Protein AF-A0A087ACR4-F1 (afdb_monomer)

Solvent-accessible surface area (backbone atoms only — not comparable to full-atom values): 6355 Å² total; per-residue (Å²): 134,54,75,67,58,56,53,49,54,71,74,46,72,79,72,61,60,91,88,66,78,97,49,78,72,55,60,53,67,77,42,43,76,62,55,54,49,47,52,48,51,53,60,52,71,47,82,83,50,71,69,55,28,50,53,44,20,45,50,55,44,67,74,68,52,58,91,89,51,71,55,64,83,57,39,59,75,76,50,81,55,59,63,42,41,52,49,24,47,54,51,52,50,49,51,30,54,56,73,64,60,78,94,121

Radius of gyration: 18.75 Å; Cα contacts (8 Å, |Δi|>4): 34; chains: 1; bounding box: 53×25×40 Å

Sequence (104 aa):
MSIVEQEAEKRYPDLVFPGYPRDQKHFQQVYTSDDLQEAYMQGADREPTDAEIEAAARALYEAWRPASYPKWDQYKRCSRVEDYLAAARVTLTAARNKATEETE

Organism: NCBI:txid1437609

Secondary structure (DSSP, 8-state):
--HHHHHHHHH-TT-S-TT----HHHHHHHS-HHHHHHHHHHHHHSPPPHHHHHHHHHHHHHHHS-TTSPPHHHHHHHS-THHHHHHHHHHHHHHHHHHHS---

Structure (mmCIF, N/CA/C/O backbone):
data_AF-A0A087ACR4-F1
#
_entry.id   AF-A0A087ACR4-F1
#
loop_
_atom_site.group_PDB
_atom_site.id
_atom_site.type_symbol
_atom_site.label_atom_id
_atom_site.label_alt_id
_atom_site.label_comp_id
_atom_site.label_asym_id
_atom_site.label_entity_id
_a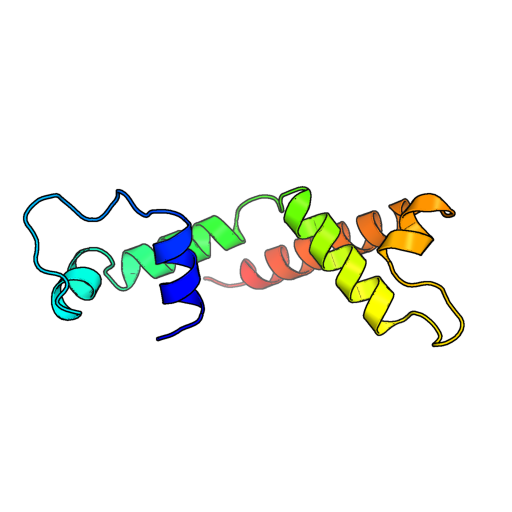tom_site.label_seq_id
_atom_site.pdbx_PDB_ins_code
_atom_site.Cartn_x
_atom_site.Cartn_y
_atom_site.Cartn_z
_atom_site.occupancy
_atom_site.B_iso_or_equiv
_atom_site.auth_seq_id
_atom_site.auth_comp_id
_atom_site.auth_asym_id
_atom_site.auth_atom_id
_atom_site.pdbx_PDB_model_num
ATOM 1 N N . MET A 1 1 ? -22.614 9.412 -9.587 1.00 46.88 1 MET A N 1
ATOM 2 C CA . MET A 1 1 ? -22.267 8.268 -8.733 1.00 46.88 1 MET A CA 1
ATOM 3 C C . MET A 1 1 ? -20.829 8.425 -8.288 1.00 46.88 1 MET A C 1
ATOM 5 O O . MET A 1 1 ? -19.973 8.651 -9.139 1.00 46.88 1 MET A O 1
ATOM 9 N N . SER A 1 2 ? -20.599 8.406 -6.981 1.00 43.88 2 SER A N 1
ATOM 10 C CA . SER A 1 2 ? -19.278 8.450 -6.349 1.00 43.88 2 SER A CA 1
ATOM 11 C C . SER A 1 2 ? -18.531 7.126 -6.559 1.00 43.88 2 SER A C 1
ATOM 13 O O . SER A 1 2 ? -19.154 6.081 -6.734 1.00 43.88 2 SER A O 1
ATOM 15 N N . ILE A 1 3 ? -17.195 7.154 -6.507 1.00 46.47 3 ILE A N 1
ATOM 16 C CA . ILE A 1 3 ? -16.337 5.953 -6.554 1.00 46.47 3 ILE A CA 1
ATOM 17 C C . ILE A 1 3 ? -16.723 4.966 -5.440 1.00 46.47 3 ILE A C 1
ATOM 19 O O . ILE A 1 3 ? -16.711 3.756 -5.646 1.00 46.47 3 ILE A O 1
ATOM 23 N N . VAL A 1 4 ? -17.133 5.494 -4.283 1.00 44.03 4 VAL A N 1
ATOM 24 C CA . VAL A 1 4 ? -17.563 4.704 -3.122 1.00 44.03 4 VAL A CA 1
ATOM 25 C C . VAL A 1 4 ? -18.851 3.931 -3.417 1.00 44.03 4 VAL A C 1
ATOM 27 O O . VAL A 1 4 ? -18.943 2.751 -3.093 1.00 44.03 4 VAL A O 1
ATOM 30 N N . GLU A 1 5 ? -19.816 4.563 -4.090 1.00 48.66 5 GLU A N 1
ATOM 31 C CA . GLU A 1 5 ? -21.081 3.921 -4.479 1.00 48.66 5 GLU A CA 1
ATOM 32 C C . GLU A 1 5 ? -20.835 2.785 -5.482 1.00 48.66 5 GLU A C 1
ATOM 34 O O . GLU A 1 5 ? -21.419 1.711 -5.362 1.00 48.66 5 GLU A O 1
ATOM 39 N N . GLN A 1 6 ? -19.915 2.991 -6.430 1.00 50.00 6 GLN A N 1
ATOM 40 C CA . GLN A 1 6 ? -19.578 1.988 -7.444 1.00 50.00 6 GLN A CA 1
ATOM 41 C C . GLN A 1 6 ? -18.856 0.768 -6.857 1.00 50.00 6 GLN A C 1
ATOM 43 O O . GLN A 1 6 ? -19.131 -0.360 -7.264 1.00 50.00 6 GLN A O 1
ATOM 48 N N . GLU A 1 7 ? -17.941 0.966 -5.906 1.00 51.06 7 GLU A N 1
ATOM 49 C CA . GLU A 1 7 ? -17.248 -0.150 -5.248 1.00 51.06 7 GLU A CA 1
ATOM 50 C C . GLU A 1 7 ? -18.158 -0.908 -4.271 1.00 51.06 7 GLU A C 1
ATOM 52 O O . GLU A 1 7 ? -18.079 -2.135 -4.195 1.00 51.06 7 GLU A O 1
ATOM 57 N N . ALA A 1 8 ? -19.081 -0.223 -3.586 1.00 52.78 8 ALA A N 1
ATOM 58 C CA . ALA A 1 8 ? -20.068 -0.872 -2.724 1.00 52.78 8 ALA A CA 1
ATOM 59 C C . ALA A 1 8 ? -21.046 -1.756 -3.523 1.00 52.78 8 ALA A C 1
ATOM 61 O O . ALA A 1 8 ? -21.239 -2.920 -3.164 1.00 52.78 8 ALA A O 1
A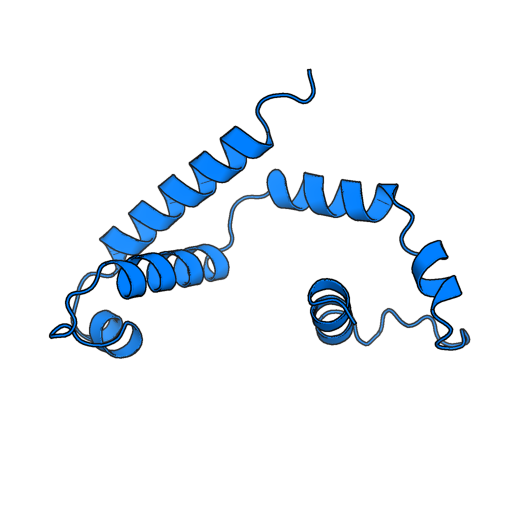TOM 62 N N . GLU A 1 9 ? -21.590 -1.257 -4.643 1.00 56.47 9 GLU A N 1
ATOM 63 C CA . GLU A 1 9 ? -22.462 -2.041 -5.539 1.00 56.47 9 GLU A CA 1
ATOM 64 C C . GLU A 1 9 ? -21.762 -3.290 -6.087 1.00 56.47 9 GLU A C 1
ATOM 66 O O . GLU A 1 9 ? -22.370 -4.351 -6.228 1.00 56.47 9 GLU A O 1
ATOM 71 N N . LYS A 1 10 ? -20.466 -3.182 -6.387 1.00 61.06 10 LYS A N 1
ATOM 72 C CA . LYS A 1 10 ? -19.677 -4.285 -6.942 1.00 61.06 10 LYS A CA 1
ATOM 73 C C . LYS A 1 10 ? -19.342 -5.354 -5.902 1.00 61.06 10 LYS A C 1
ATOM 75 O O . LYS A 1 10 ? -19.173 -6.519 -6.260 1.00 61.06 10 LYS A O 1
ATOM 80 N N . ARG A 1 11 ? -19.211 -4.960 -4.632 1.00 53.56 11 ARG A N 1
ATOM 81 C CA . ARG A 1 11 ? -18.753 -5.831 -3.542 1.00 53.56 11 ARG A CA 1
ATOM 82 C C . ARG A 1 11 ? -19.894 -6.493 -2.774 1.00 53.56 11 ARG A C 1
ATOM 84 O O . ARG A 1 11 ? -19.695 -7.590 -2.259 1.00 53.56 11 ARG A O 1
ATOM 91 N N . TYR A 1 12 ? -21.074 -5.874 -2.749 1.00 52.94 12 TYR A N 1
ATOM 92 C CA . TYR A 1 12 ? -22.252 -6.385 -2.044 1.00 52.94 12 TYR A CA 1
ATOM 93 C C . TYR A 1 12 ? -23.508 -6.385 -2.933 1.00 52.94 12 TYR A C 1
ATOM 95 O O . TYR A 1 12 ? -24.483 -5.697 -2.622 1.00 52.94 12 TYR A O 1
ATOM 103 N N . PRO A 1 13 ? -23.526 -7.167 -4.029 1.00 53.09 13 PRO A N 1
ATOM 104 C CA . PRO A 1 13 ? -24.661 -7.194 -4.956 1.00 53.09 13 PRO A CA 1
ATOM 105 C C . PRO A 1 13 ? -25.961 -7.704 -4.308 1.00 53.09 13 PRO A C 1
ATOM 107 O O . PRO A 1 13 ? -27.048 -7.350 -4.759 1.00 53.09 13 PRO A O 1
ATOM 110 N N . ASP A 1 14 ? -25.846 -8.486 -3.228 1.00 46.31 14 ASP A N 1
ATOM 111 C CA . ASP A 1 14 ? -26.958 -9.193 -2.580 1.00 46.31 14 ASP A CA 1
ATOM 112 C C . ASP A 1 14 ? -27.458 -8.518 -1.287 1.00 46.31 14 ASP A C 1
ATOM 114 O O . ASP A 1 14 ? -28.422 -8.984 -0.683 1.00 46.31 14 ASP A O 1
ATOM 118 N N . LEU A 1 15 ? -26.847 -7.399 -0.862 1.00 47.72 15 LEU A N 1
ATOM 119 C CA . LEU A 1 15 ? -27.362 -6.577 0.251 1.00 47.72 15 LEU A CA 1
ATOM 120 C C . LEU A 1 15 ? -28.493 -5.628 -0.185 1.00 47.72 15 LEU A C 1
ATOM 122 O O . LEU A 1 15 ? -28.961 -4.800 0.596 1.00 47.72 15 LEU A O 1
ATOM 126 N N . VAL A 1 16 ? -28.987 -5.775 -1.416 1.00 48.12 16 VAL A N 1
ATOM 127 C CA . VAL A 1 16 ? -30.262 -5.192 -1.830 1.00 48.12 16 VAL A CA 1
ATOM 128 C C . VAL A 1 16 ? -31.364 -6.045 -1.204 1.00 48.12 16 VAL A C 1
ATOM 130 O O . VAL A 1 16 ? -31.731 -7.090 -1.738 1.00 48.12 16 VAL A O 1
ATOM 133 N N . PHE A 1 17 ? -31.861 -5.625 -0.038 1.00 42.50 17 PHE A N 1
ATOM 134 C CA . PHE A 1 17 ? -32.986 -6.276 0.638 1.00 42.50 17 PHE A CA 1
ATOM 135 C C . PHE A 1 17 ? -34.107 -6.585 -0.379 1.00 42.50 17 PHE A C 1
ATOM 137 O O . PHE A 1 17 ? -34.610 -5.657 -1.028 1.00 42.50 17 PHE A O 1
ATOM 144 N N . PRO A 1 18 ? -34.511 -7.858 -0.563 1.00 39.59 18 PRO A N 1
ATOM 145 C CA . PRO A 1 18 ? -35.513 -8.211 -1.559 1.00 39.59 18 PRO A CA 1
ATOM 146 C C . PRO A 1 18 ? -36.853 -7.577 -1.171 1.00 39.59 18 PRO A C 1
ATOM 148 O O . PRO A 1 18 ? -37.462 -7.948 -0.171 1.00 39.59 18 PRO A O 1
ATOM 151 N N . GLY A 1 19 ? -37.296 -6.597 -1.963 1.00 46.12 19 GLY A N 1
ATOM 152 C CA . GLY A 1 19 ? -38.561 -5.881 -1.762 1.00 46.12 19 GLY A CA 1
ATOM 153 C C . GLY A 1 19 ? -38.452 -4.356 -1.679 1.00 46.12 19 GLY A C 1
ATOM 154 O O . GLY A 1 19 ? -39.489 -3.698 -1.709 1.00 46.12 19 GLY A O 1
ATOM 155 N N . TYR A 1 20 ? -37.245 -3.782 -1.630 1.00 42.56 20 TYR A N 1
ATOM 156 C CA . TYR A 1 20 ? -37.073 -2.326 -1.595 1.00 42.56 20 TYR A CA 1
ATOM 157 C C . TYR A 1 20 ? -36.722 -1.742 -2.976 1.00 42.56 20 TYR A C 1
ATOM 159 O O . TYR A 1 20 ? -35.807 -2.240 -3.640 1.00 42.56 20 TYR A O 1
ATOM 167 N N . PRO A 1 21 ? -37.444 -0.703 -3.449 1.00 45.47 21 PRO A N 1
ATOM 168 C CA . PRO A 1 21 ? -37.101 -0.004 -4.681 1.00 45.47 21 PRO A CA 1
ATOM 169 C C . PRO A 1 21 ? -35.700 0.612 -4.607 1.00 45.47 21 PRO A C 1
ATOM 171 O O . PRO A 1 21 ? -35.201 0.977 -3.550 1.00 45.47 21 PRO A O 1
ATOM 174 N N . ARG A 1 22 ? -35.063 0.750 -5.771 1.00 51.03 22 ARG A N 1
ATOM 175 C CA . ARG A 1 22 ? -33.733 1.350 -5.947 1.00 51.03 22 ARG A CA 1
ATOM 176 C C . ARG A 1 22 ? -33.807 2.884 -5.907 1.00 51.03 22 ARG A C 1
ATOM 178 O O . ARG A 1 22 ? -33.317 3.554 -6.812 1.00 51.03 22 ARG A O 1
ATOM 185 N N . ASP A 1 23 ? -34.507 3.456 -4.937 1.00 50.94 23 ASP A N 1
ATOM 186 C CA . ASP A 1 23 ? -34.594 4.899 -4.761 1.00 50.94 23 ASP A CA 1
ATOM 187 C C . ASP A 1 23 ? -33.496 5.374 -3.800 1.00 50.94 23 ASP A C 1
ATOM 189 O O . ASP A 1 23 ? -33.366 4.914 -2.670 1.00 50.94 23 ASP A O 1
ATOM 193 N N . GLN A 1 24 ? -32.673 6.317 -4.271 1.00 47.59 24 GLN A N 1
ATOM 194 C CA . GLN A 1 24 ? -31.480 6.854 -3.591 1.00 47.59 24 GLN A CA 1
ATOM 195 C C . GLN A 1 24 ? -31.717 7.329 -2.143 1.00 47.59 24 GLN A C 1
ATOM 197 O O . GLN A 1 24 ? -30.765 7.479 -1.383 1.00 47.59 24 GLN A O 1
ATOM 202 N N . LYS A 1 25 ? -32.975 7.541 -1.743 1.00 45.91 25 LYS A N 1
ATOM 203 C CA . LYS A 1 25 ? -33.357 7.910 -0.376 1.00 45.91 25 LYS A CA 1
ATOM 204 C C . LYS A 1 25 ? -33.283 6.754 0.627 1.00 45.91 25 LYS A C 1
ATOM 206 O O . LYS A 1 25 ? -33.102 7.030 1.805 1.00 45.91 25 LYS A O 1
ATOM 211 N N . HIS A 1 26 ? -33.384 5.494 0.196 1.00 45.53 26 HIS A N 1
ATOM 212 C CA . HIS A 1 26 ? -33.306 4.342 1.105 1.00 45.53 26 HIS A CA 1
ATOM 213 C C . HIS A 1 26 ? -31.865 3.903 1.390 1.00 45.53 26 HIS A C 1
ATOM 215 O O . HIS A 1 26 ? -31.574 3.492 2.509 1.00 45.53 26 HIS A O 1
ATOM 221 N N . PHE A 1 27 ? -30.925 4.087 0.454 1.00 46.56 27 PHE A N 1
ATOM 222 C CA . PHE A 1 27 ? -29.494 3.900 0.750 1.00 46.56 27 PHE A CA 1
ATOM 223 C C . PHE A 1 27 ? -29.004 4.861 1.844 1.00 46.56 27 PHE A C 1
ATOM 225 O O . PHE A 1 27 ? -28.218 4.459 2.696 1.00 46.56 27 PHE A O 1
ATOM 232 N N . GLN A 1 28 ? -29.536 6.090 1.878 1.00 45.72 28 GLN A N 1
ATOM 233 C CA . GLN A 1 28 ? -29.275 7.055 2.956 1.00 45.72 28 GLN A CA 1
ATOM 234 C C . GLN A 1 28 ? -29.843 6.635 4.322 1.00 45.72 28 GLN A C 1
ATOM 236 O O . GLN A 1 28 ? -29.447 7.207 5.331 1.00 45.72 28 GLN A O 1
ATOM 241 N N . GLN A 1 29 ? -30.790 5.690 4.370 1.00 46.03 29 GLN A N 1
ATOM 242 C CA . GLN A 1 29 ? -31.374 5.201 5.626 1.00 46.03 29 GLN A CA 1
ATOM 243 C C . GLN A 1 29 ? -30.675 3.948 6.163 1.00 46.03 29 GLN A C 1
ATOM 245 O O . GLN A 1 29 ? -30.722 3.715 7.364 1.00 46.03 29 GLN A O 1
ATOM 250 N N . VAL A 1 30 ? -30.046 3.149 5.292 1.00 50.91 30 VAL A N 1
ATOM 251 C CA . VAL A 1 30 ? -29.296 1.937 5.684 1.00 50.91 30 VAL A CA 1
ATOM 252 C C . VAL A 1 30 ? -27.853 2.263 6.073 1.00 50.91 30 VAL A C 1
ATOM 254 O O . VAL A 1 30 ? -27.270 1.552 6.879 1.00 50.91 30 VAL A O 1
ATOM 257 N N . TYR A 1 31 ? -27.301 3.345 5.522 1.00 48.06 31 TYR A N 1
ATOM 258 C CA . TYR A 1 31 ? -26.038 3.929 5.953 1.00 48.06 31 TYR A CA 1
ATOM 259 C C . TYR A 1 31 ? -26.319 5.322 6.500 1.00 48.06 31 TYR A C 1
ATOM 261 O O . TYR A 1 31 ? -26.379 6.305 5.755 1.00 48.06 31 TYR A O 1
ATOM 269 N N . THR A 1 32 ? -26.523 5.406 7.808 1.00 52.19 32 THR A N 1
ATOM 270 C CA . THR A 1 32 ? -26.439 6.684 8.513 1.00 52.19 32 THR A CA 1
ATOM 271 C C . THR A 1 32 ? -25.006 7.227 8.400 1.00 52.19 32 THR A C 1
ATOM 273 O O . THR A 1 32 ? -24.077 6.494 8.043 1.00 52.19 32 THR A O 1
ATOM 276 N N . SER A 1 33 ? -24.787 8.522 8.670 1.00 56.06 33 SER A N 1
ATOM 277 C CA . SER A 1 33 ? -23.418 9.077 8.729 1.00 56.06 33 SER A CA 1
ATOM 278 C C . SER A 1 33 ? -22.503 8.25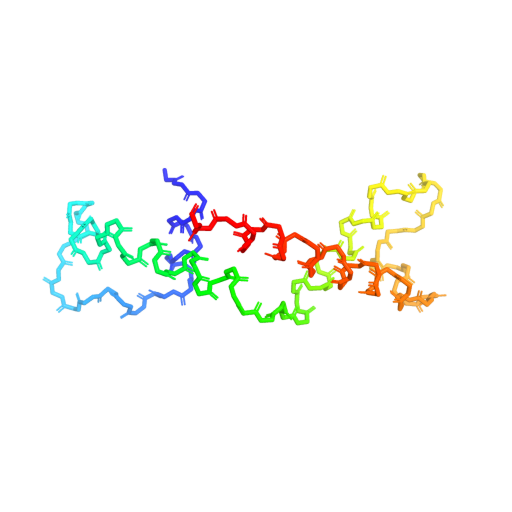4 9.632 1.00 56.06 33 SER A C 1
ATOM 280 O O . SER A 1 33 ? -21.309 8.141 9.363 1.00 56.06 33 SE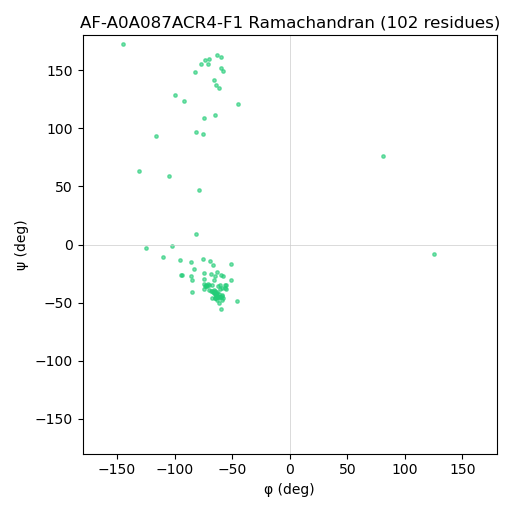R A O 1
ATOM 282 N N . ASP A 1 34 ? -23.100 7.650 10.653 1.00 57.53 34 ASP A N 1
ATOM 283 C CA . ASP A 1 34 ? -22.434 6.909 11.706 1.00 57.53 34 ASP A CA 1
ATOM 284 C C . ASP A 1 34 ? -21.934 5.551 11.192 1.00 57.53 34 ASP A C 1
ATOM 286 O O . ASP A 1 34 ? -20.814 5.179 11.513 1.00 57.53 34 ASP A O 1
ATOM 290 N N . ASP A 1 35 ? -22.659 4.871 10.293 1.00 61.09 35 ASP A N 1
ATOM 291 C CA . ASP A 1 35 ? -22.226 3.591 9.700 1.00 61.09 35 ASP A CA 1
ATOM 292 C C . ASP A 1 35 ? -21.033 3.766 8.741 1.00 61.09 35 ASP A C 1
ATOM 294 O O . ASP A 1 35 ? -20.139 2.922 8.646 1.00 61.09 35 ASP A O 1
ATOM 298 N N . LEU A 1 36 ? -20.997 4.889 8.016 1.00 62.16 36 LEU A N 1
ATOM 299 C CA . LEU A 1 36 ? -19.869 5.239 7.147 1.00 62.16 36 LEU A CA 1
ATOM 300 C C . LEU A 1 36 ? -18.660 5.701 7.958 1.00 62.16 36 LEU A C 1
ATOM 302 O O . LEU A 1 36 ? -17.526 5.366 7.613 1.00 62.16 36 LEU A O 1
ATOM 306 N N . GLN A 1 37 ? -18.898 6.452 9.033 1.00 59.88 37 GLN A N 1
ATOM 307 C CA . GLN A 1 37 ? -17.858 6.845 9.972 1.00 59.88 37 GLN A CA 1
ATOM 308 C C . GLN A 1 37 ? -17.282 5.618 10.683 1.00 59.88 37 GLN A C 1
ATOM 310 O O . GLN A 1 37 ? -16.065 5.494 10.777 1.00 59.88 37 GLN A O 1
ATOM 315 N N . GLU A 1 38 ? -18.121 4.676 11.106 1.00 63.31 38 GLU A N 1
ATOM 316 C CA . GLU A 1 38 ? -17.693 3.427 11.727 1.00 63.31 38 GLU A CA 1
ATOM 317 C C . GLU A 1 38 ? -16.889 2.569 10.745 1.00 63.31 38 GLU A C 1
ATOM 319 O O . GLU A 1 38 ? -15.798 2.122 11.084 1.00 63.31 38 GLU A O 1
ATOM 324 N N . ALA A 1 39 ? -17.346 2.407 9.500 1.00 66.38 39 ALA A N 1
ATOM 325 C CA . ALA A 1 39 ? -16.587 1.691 8.475 1.00 66.38 39 ALA A CA 1
ATOM 326 C C . ALA A 1 39 ? -15.239 2.366 8.155 1.00 66.38 39 ALA A C 1
ATOM 328 O O . ALA A 1 39 ? -14.248 1.679 7.897 1.00 66.38 39 ALA A O 1
ATOM 329 N N . TYR A 1 40 ? -15.179 3.702 8.187 1.00 63.66 40 TYR A N 1
ATOM 330 C CA . TYR A 1 40 ? -13.936 4.457 8.029 1.00 63.66 40 TYR A CA 1
ATOM 331 C C . TYR A 1 40 ? -12.987 4.242 9.214 1.00 63.66 40 TYR A C 1
ATOM 333 O O . TYR A 1 40 ? -11.815 3.947 8.997 1.00 63.66 40 TYR A O 1
ATOM 341 N N . MET A 1 41 ? -13.492 4.315 10.448 1.00 65.31 41 MET A N 1
ATOM 342 C CA . MET A 1 41 ? -12.725 4.073 11.678 1.00 65.31 41 MET A CA 1
ATOM 343 C C . MET A 1 41 ? -12.212 2.626 11.732 1.00 65.31 41 MET A C 1
ATOM 345 O O . MET A 1 41 ? -11.019 2.397 11.896 1.00 65.31 41 MET A O 1
ATOM 349 N N . GLN A 1 42 ? -13.073 1.640 11.462 1.00 68.31 42 GLN A N 1
ATOM 350 C CA . GLN A 1 42 ? -12.687 0.228 11.357 1.00 68.31 42 GLN A CA 1
ATOM 351 C C . GLN A 1 42 ? -11.664 -0.005 10.235 1.00 68.31 42 GLN A C 1
ATOM 353 O O . G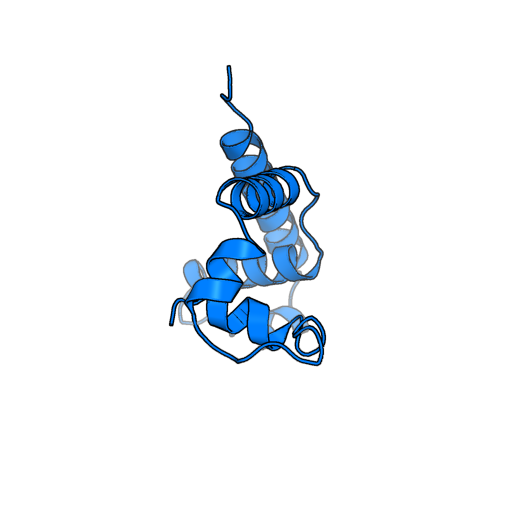LN A 1 42 ? -10.743 -0.812 10.371 1.00 68.31 42 GLN A O 1
ATOM 358 N N . GLY A 1 43 ? -11.812 0.702 9.112 1.00 67.12 43 GLY A N 1
ATOM 359 C CA . GLY A 1 43 ? -10.862 0.681 8.005 1.00 67.12 43 GLY A CA 1
ATOM 360 C C . GLY A 1 43 ? -9.510 1.305 8.355 1.00 67.12 43 GLY A C 1
ATOM 361 O O . GLY A 1 43 ? -8.485 0.814 7.884 1.00 67.12 43 GLY A O 1
ATOM 362 N N . ALA A 1 44 ? -9.500 2.347 9.185 1.00 67.31 44 ALA A N 1
ATOM 363 C CA . ALA A 1 44 ? -8.290 2.988 9.685 1.00 67.31 44 ALA A CA 1
ATOM 364 C C . ALA A 1 44 ? -7.576 2.117 10.731 1.00 67.31 44 ALA A C 1
ATOM 366 O O . ALA A 1 44 ? -6.351 2.048 10.730 1.00 67.31 44 ALA A O 1
ATOM 367 N N . ASP A 1 45 ? -8.323 1.398 11.569 1.00 68.38 45 ASP A N 1
ATOM 368 C CA . ASP A 1 45 ? -7.770 0.586 12.655 1.00 68.38 45 ASP A CA 1
ATOM 369 C C . ASP A 1 45 ? -7.346 -0.830 12.252 1.00 68.38 45 ASP A C 1
ATOM 371 O O . ASP A 1 45 ? -6.611 -1.489 12.993 1.00 68.38 45 ASP A O 1
ATOM 375 N N . ARG A 1 46 ? -7.767 -1.337 11.092 1.00 79.94 46 ARG A N 1
ATOM 376 C CA . ARG A 1 46 ? -7.356 -2.677 10.653 1.00 79.94 46 ARG A CA 1
ATOM 377 C C . ARG A 1 46 ? -5.931 -2.700 10.102 1.00 79.94 46 ARG A C 1
ATOM 379 O O . ARG A 1 46 ? -5.407 -1.716 9.582 1.00 79.94 46 ARG A O 1
ATOM 386 N N . GLU A 1 47 ? -5.300 -3.870 10.166 1.00 82.81 47 GLU A N 1
ATOM 387 C CA . GLU A 1 47 ? -4.050 -4.087 9.442 1.00 82.81 47 GLU A CA 1
ATOM 388 C C . GLU A 1 47 ? -4.285 -4.028 7.919 1.00 82.81 47 GLU A C 1
ATOM 390 O O . GLU A 1 47 ? -5.315 -4.515 7.425 1.00 82.81 47 GLU A O 1
ATOM 395 N N . PRO A 1 48 ? -3.347 -3.438 7.154 1.00 83.56 48 PRO A N 1
ATOM 396 C CA . PRO A 1 48 ? -3.402 -3.473 5.702 1.00 83.56 48 PRO A CA 1
ATOM 397 C C . PRO A 1 48 ? -3.337 -4.910 5.190 1.00 83.56 48 PRO A C 1
ATOM 399 O O . PRO A 1 48 ? -2.497 -5.704 5.613 1.00 83.56 48 PRO A O 1
ATOM 402 N N . THR A 1 49 ? -4.199 -5.235 4.237 1.00 88.25 49 THR A N 1
ATOM 403 C CA . THR A 1 49 ? -4.186 -6.539 3.572 1.00 88.25 49 THR A CA 1
ATOM 404 C C . THR A 1 49 ? -3.004 -6.657 2.610 1.0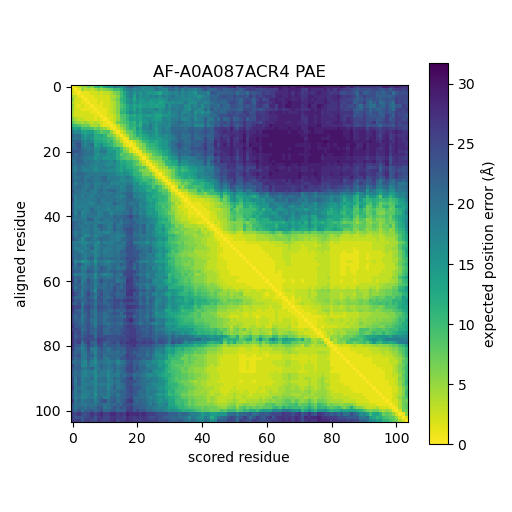0 88.25 49 THR A C 1
ATOM 406 O O . THR A 1 49 ? -2.502 -5.657 2.091 1.00 88.25 49 THR A O 1
ATOM 409 N N . ASP A 1 50 ? -2.603 -7.887 2.277 1.00 90.06 50 ASP A N 1
ATOM 410 C CA . ASP A 1 50 ? -1.544 -8.134 1.286 1.00 90.06 50 ASP A CA 1
ATOM 411 C C . ASP A 1 50 ? -1.834 -7.474 -0.071 1.00 90.06 50 ASP A C 1
ATOM 413 O O . ASP A 1 50 ? -0.923 -6.972 -0.730 1.00 90.06 50 ASP A O 1
ATOM 417 N N . ALA A 1 51 ? -3.108 -7.415 -0.472 1.00 89.56 51 ALA A N 1
ATOM 418 C CA . ALA A 1 51 ? -3.525 -6.762 -1.709 1.00 89.56 51 ALA A CA 1
ATOM 419 C C . ALA A 1 51 ? -3.293 -5.242 -1.673 1.00 89.56 51 ALA A C 1
ATOM 421 O O . ALA A 1 51 ? -2.861 -4.658 -2.666 1.00 89.56 51 ALA A O 1
ATOM 422 N N . GLU A 1 52 ? -3.547 -4.599 -0.533 1.00 88.56 52 GLU A N 1
ATOM 423 C CA . GLU A 1 52 ? -3.303 -3.165 -0.344 1.00 88.56 52 GLU A CA 1
ATOM 424 C C . GLU A 1 52 ? -1.811 -2.855 -0.289 1.00 88.56 52 GLU A C 1
ATOM 426 O O . GLU A 1 52 ? -1.360 -1.884 -0.895 1.00 88.56 52 GLU A O 1
ATOM 431 N N . ILE A 1 53 ? -1.036 -3.720 0.368 1.00 93.00 53 ILE A N 1
ATOM 432 C CA . ILE A 1 53 ? 0.424 -3.622 0.409 1.00 93.00 53 ILE A CA 1
ATOM 433 C C . ILE A 1 53 ? 0.999 -3.757 -1.006 1.00 93.00 53 ILE A C 1
ATOM 435 O O . ILE A 1 53 ? 1.843 -2.953 -1.402 1.00 93.00 53 ILE A O 1
ATOM 439 N N . GLU A 1 54 ? 0.530 -4.723 -1.801 1.00 92.44 54 GLU A N 1
ATOM 440 C CA . GLU A 1 54 ? 0.989 -4.896 -3.181 1.00 92.44 54 GLU A CA 1
ATOM 441 C C . GLU A 1 54 ? 0.582 -3.717 -4.080 1.00 92.44 54 GLU A C 1
ATOM 443 O O . GLU A 1 54 ? 1.391 -3.247 -4.885 1.00 92.44 54 GLU A O 1
ATOM 448 N N . ALA A 1 55 ? -0.638 -3.198 -3.929 1.00 92.25 55 ALA A N 1
ATOM 449 C CA . ALA A 1 55 ? -1.097 -2.032 -4.677 1.00 92.25 55 ALA A CA 1
ATOM 450 C C . ALA A 1 55 ? -0.273 -0.776 -4.345 1.00 92.25 55 ALA A C 1
ATOM 452 O O . ALA A 1 55 ? 0.159 -0.063 -5.255 1.00 92.25 55 ALA A O 1
ATOM 453 N N . ALA A 1 56 ? 0.001 -0.535 -3.061 1.00 92.19 56 ALA A N 1
ATOM 454 C CA . ALA A 1 56 ? 0.845 0.567 -2.613 1.00 92.19 56 ALA A CA 1
ATOM 455 C C . ALA A 1 56 ? 2.292 0.408 -3.109 1.00 92.19 56 ALA A C 1
ATOM 457 O O . ALA A 1 56 ? 2.870 1.360 -3.631 1.00 92.19 56 ALA A O 1
ATOM 458 N N . ALA A 1 57 ? 2.857 -0.800 -3.039 1.00 93.12 57 ALA A N 1
ATOM 459 C CA . ALA A 1 57 ? 4.200 -1.085 -3.539 1.00 93.12 57 ALA A CA 1
ATOM 460 C C . ALA A 1 57 ? 4.317 -0.833 -5.051 1.00 93.12 57 ALA A C 1
ATOM 462 O O . ALA A 1 57 ? 5.272 -0.201 -5.508 1.00 93.12 57 ALA A O 1
ATOM 463 N N . ARG A 1 58 ? 3.304 -1.246 -5.825 1.00 93.44 58 ARG A N 1
ATOM 464 C CA . ARG A 1 58 ? 3.212 -0.951 -7.258 1.00 93.44 58 ARG A CA 1
ATOM 465 C C . ARG A 1 58 ? 3.156 0.551 -7.528 1.00 93.44 58 ARG A C 1
ATOM 467 O O . ARG A 1 58 ? 3.842 1.023 -8.431 1.00 93.44 58 ARG A O 1
ATOM 474 N N . ALA A 1 59 ? 2.346 1.293 -6.775 1.00 92.81 59 ALA A N 1
ATOM 475 C CA . ALA A 1 59 ? 2.221 2.739 -6.944 1.00 92.81 59 ALA A CA 1
ATOM 476 C C . ALA A 1 59 ? 3.544 3.464 -6.643 1.00 92.81 59 ALA A C 1
ATOM 478 O O . ALA A 1 59 ? 3.971 4.303 -7.435 1.00 92.81 59 ALA A O 1
ATOM 479 N N . LEU A 1 60 ? 4.229 3.087 -5.556 1.00 90.62 60 LEU A N 1
ATOM 480 C CA . LEU A 1 60 ? 5.552 3.614 -5.201 1.00 90.62 60 LEU A CA 1
ATOM 481 C C . LEU A 1 60 ? 6.587 3.325 -6.293 1.00 90.62 60 LEU A C 1
ATOM 483 O O . LEU A 1 60 ? 7.336 4.215 -6.695 1.00 90.62 60 LEU A O 1
ATOM 487 N N . TYR A 1 61 ? 6.602 2.098 -6.818 1.00 91.25 61 TYR A N 1
ATOM 488 C CA . TYR A 1 61 ? 7.490 1.729 -7.914 1.00 91.25 61 TYR A CA 1
ATOM 489 C C . TYR A 1 61 ? 7.223 2.552 -9.173 1.00 91.25 61 TYR A C 1
ATOM 491 O O . TYR A 1 61 ? 8.150 3.116 -9.743 1.00 91.25 61 TYR A O 1
ATOM 499 N N . GLU A 1 62 ? 5.970 2.652 -9.614 1.00 90.94 62 GLU A N 1
ATOM 500 C CA . GLU A 1 62 ? 5.628 3.393 -10.834 1.00 90.94 62 GLU A CA 1
ATOM 501 C C . GLU A 1 62 ? 5.897 4.901 -10.698 1.00 90.94 62 GLU A C 1
ATOM 503 O O . GLU A 1 62 ? 6.262 5.535 -11.685 1.00 90.94 62 GLU A O 1
ATOM 508 N N . ALA A 1 63 ? 5.782 5.467 -9.492 1.00 90.56 63 ALA A N 1
ATOM 509 C CA . ALA A 1 63 ? 6.092 6.872 -9.231 1.00 90.56 63 ALA A CA 1
ATOM 510 C C . ALA A 1 63 ? 7.597 7.183 -9.280 1.00 90.56 63 ALA A C 1
ATOM 512 O O . ALA A 1 63 ? 7.982 8.282 -9.681 1.00 90.56 63 ALA A O 1
ATOM 513 N N . TRP A 1 64 ? 8.450 6.244 -8.860 1.00 87.44 64 TRP A N 1
ATOM 514 C CA . TRP A 1 64 ? 9.892 6.481 -8.708 1.00 87.44 64 TRP A CA 1
ATOM 515 C C . TRP A 1 64 ? 10.767 5.757 -9.725 1.00 87.44 64 TRP A C 1
ATOM 517 O O . TRP A 1 64 ? 11.965 6.041 -9.807 1.00 87.44 64 TRP A O 1
ATOM 527 N N . ARG A 1 65 ? 10.215 4.824 -10.508 1.00 87.88 65 ARG A N 1
ATOM 528 C CA . ARG A 1 65 ? 11.008 4.112 -11.506 1.00 87.88 65 ARG A CA 1
ATOM 529 C C . ARG A 1 65 ? 11.509 5.088 -12.577 1.00 87.88 65 ARG A C 1
ATOM 531 O O . ARG A 1 65 ? 10.737 5.897 -13.097 1.00 87.88 65 ARG A O 1
ATOM 538 N N . PRO A 1 66 ? 12.776 4.976 -12.996 1.00 89.00 66 PRO A N 1
ATOM 539 C CA . PRO A 1 66 ? 13.223 5.616 -14.222 1.00 89.00 66 PRO A CA 1
ATOM 540 C C . PRO A 1 66 ? 12.394 5.127 -15.417 1.00 89.00 66 PRO A C 1
ATOM 542 O O . PRO A 1 66 ? 11.985 3.967 -15.471 1.00 89.00 66 PRO A O 1
ATOM 545 N N . ALA A 1 67 ? 12.202 5.974 -16.430 1.00 87.50 67 ALA A N 1
ATOM 546 C CA . ALA A 1 67 ? 11.449 5.591 -17.631 1.00 87.50 67 ALA A CA 1
ATOM 547 C C . ALA A 1 67 ? 12.045 4.366 -18.357 1.00 87.50 67 ALA A C 1
ATOM 549 O O . ALA A 1 67 ? 11.315 3.620 -19.007 1.00 87.50 67 ALA A O 1
ATOM 550 N N . SER A 1 68 ? 13.357 4.150 -18.216 1.00 86.62 68 SER A N 1
ATOM 551 C CA . SER A 1 68 ? 14.098 3.011 -18.766 1.00 86.62 68 SER A CA 1
ATOM 552 C C . SER A 1 68 ? 13.880 1.694 -18.017 1.00 86.62 68 SER A C 1
ATOM 554 O O . SER A 1 68 ? 14.279 0.645 -18.519 1.00 86.62 68 SER A O 1
ATOM 556 N N . TYR A 1 69 ? 13.274 1.723 -16.828 1.00 86.06 69 TYR A N 1
ATOM 557 C CA . TYR A 1 69 ? 13.018 0.521 -16.042 1.00 86.06 69 TYR A CA 1
ATOM 558 C C . TYR A 1 69 ? 11.743 -0.187 -16.517 1.00 86.06 69 TYR A C 1
ATOM 560 O O . TYR A 1 69 ? 10.797 0.474 -16.965 1.00 86.06 69 TYR A O 1
ATOM 568 N N . PRO A 1 70 ? 11.698 -1.529 -16.407 1.00 88.44 70 PRO A N 1
ATOM 569 C CA . PRO A 1 70 ? 10.519 -2.306 -16.764 1.00 88.44 70 PRO A CA 1
ATOM 570 C C . PRO A 1 70 ? 9.296 -1.889 -15.936 1.00 88.44 70 PRO A C 1
ATOM 572 O O . PRO A 1 70 ? 9.409 -1.267 -14.887 1.00 88.44 70 PRO A O 1
ATOM 575 N N . LYS A 1 71 ? 8.096 -2.233 -16.405 1.00 89.81 71 LYS A N 1
ATOM 576 C CA . LYS A 1 71 ? 6.871 -2.026 -15.613 1.00 89.81 71 LYS A CA 1
ATOM 577 C C . LYS A 1 71 ? 6.824 -2.990 -14.429 1.00 89.81 71 LYS A C 1
ATOM 579 O O . LYS A 1 71 ? 7.450 -4.049 -14.486 1.00 89.81 71 LYS A O 1
ATOM 584 N N . TRP A 1 72 ? 6.023 -2.674 -13.410 1.00 88.75 72 TRP A N 1
ATOM 585 C CA . TRP A 1 72 ? 5.899 -3.487 -12.190 1.00 88.75 72 TRP A CA 1
ATOM 586 C C . TRP A 1 72 ? 5.748 -4.998 -12.445 1.00 88.75 72 TRP A C 1
ATOM 588 O O . TRP A 1 72 ? 6.501 -5.795 -11.893 1.00 88.75 72 TRP A O 1
ATOM 598 N N . ASP A 1 73 ? 4.845 -5.403 -13.345 1.00 88.94 73 ASP A N 1
ATOM 599 C CA . ASP A 1 73 ? 4.568 -6.826 -13.617 1.00 88.94 73 ASP A CA 1
ATOM 600 C C . ASP A 1 73 ? 5.768 -7.577 -14.219 1.00 88.94 73 ASP A C 1
ATOM 602 O O . ASP A 1 73 ? 5.899 -8.793 -14.068 1.00 88.94 73 ASP A O 1
ATOM 606 N N . GLN A 1 74 ? 6.649 -6.856 -14.915 1.00 85.88 74 GLN A N 1
ATOM 607 C C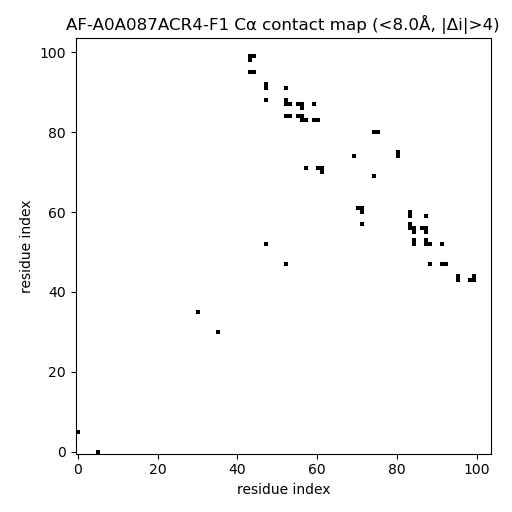A . GLN A 1 74 ? 7.896 -7.390 -15.460 1.00 85.88 74 GLN A CA 1
ATOM 608 C C . GLN A 1 74 ? 9.005 -7.351 -14.404 1.00 85.88 74 GLN A C 1
ATOM 610 O O . GLN A 1 74 ? 9.740 -8.322 -14.247 1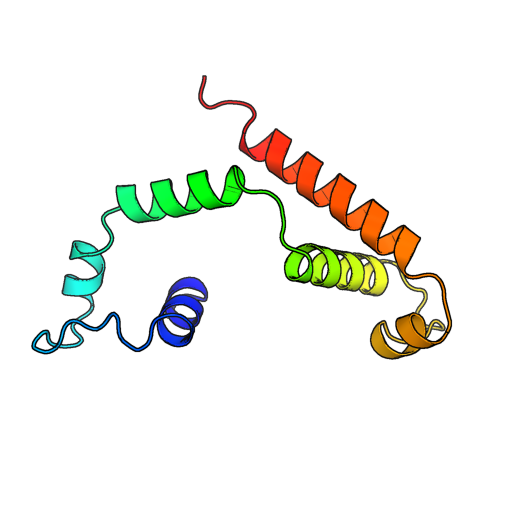.00 85.88 74 GLN A O 1
ATOM 615 N N . TYR A 1 75 ? 9.081 -6.266 -13.631 1.00 84.06 75 TYR A N 1
ATOM 616 C CA . TYR A 1 75 ? 10.018 -6.111 -12.522 1.00 84.06 75 TYR A CA 1
ATOM 617 C C . TYR A 1 75 ? 9.839 -7.210 -11.465 1.00 84.06 75 TYR A C 1
ATOM 619 O O . TYR A 1 75 ? 10.819 -7.836 -11.062 1.00 84.06 75 TYR A O 1
ATOM 627 N N . LYS A 1 76 ? 8.588 -7.538 -11.110 1.00 84.06 76 LYS A N 1
ATOM 628 C CA . LYS A 1 76 ? 8.244 -8.597 -10.148 1.00 84.06 76 LYS A CA 1
ATOM 629 C C . LYS A 1 76 ? 8.747 -9.981 -10.547 1.00 84.06 76 LYS A C 1
ATOM 631 O O . LYS A 1 76 ? 8.999 -10.814 -9.685 1.00 84.06 76 LYS A O 1
ATOM 636 N N . ARG A 1 77 ? 8.925 -10.229 -11.845 1.00 79.88 77 ARG A N 1
ATOM 637 C CA . ARG A 1 77 ? 9.435 -11.507 -12.359 1.00 79.88 77 ARG A CA 1
ATOM 638 C C . ARG A 1 77 ? 10.958 -11.606 -12.321 1.00 79.88 77 ARG A C 1
ATOM 640 O O . ARG A 1 77 ? 11.479 -12.714 -12.382 1.00 79.88 77 ARG A O 1
ATOM 647 N N . CYS A 1 78 ? 11.665 -10.478 -12.262 1.00 69.31 78 CYS A N 1
ATOM 648 C CA . CYS A 1 78 ? 13.114 -10.428 -12.472 1.00 69.31 78 CYS A CA 1
ATOM 649 C C . CYS A 1 78 ? 13.898 -9.787 -11.313 1.00 69.31 78 CYS A C 1
ATOM 651 O O . CYS A 1 78 ? 15.123 -9.732 -11.388 1.00 69.31 78 CYS A O 1
ATOM 653 N N . SER A 1 79 ? 13.239 -9.289 -10.260 1.00 77.19 79 SER A N 1
ATOM 654 C CA . SER A 1 79 ? 13.891 -8.564 -9.160 1.00 77.19 79 SER A CA 1
ATOM 655 C C . SER A 1 79 ? 13.255 -8.819 -7.786 1.00 77.19 79 SER A C 1
ATOM 657 O O . SER A 1 79 ? 12.205 -9.452 -7.676 1.00 77.19 79 SER A O 1
ATOM 659 N N . ARG A 1 80 ? 13.905 -8.313 -6.725 1.00 70.88 80 ARG A N 1
ATOM 660 C CA . ARG A 1 80 ? 13.446 -8.404 -5.330 1.00 70.88 80 ARG A CA 1
ATOM 661 C C . ARG A 1 80 ? 12.411 -7.318 -5.041 1.00 70.88 80 ARG A C 1
ATOM 663 O O . ARG A 1 80 ? 12.740 -6.187 -4.716 1.00 70.88 80 ARG A O 1
ATOM 670 N N . VAL A 1 81 ? 11.141 -7.695 -5.138 1.00 84.94 81 VAL A N 1
ATOM 671 C CA . VAL A 1 81 ? 9.979 -6.830 -4.849 1.00 84.94 81 VAL A CA 1
ATOM 672 C C . VAL A 1 81 ? 9.839 -6.492 -3.361 1.00 84.94 81 VAL A C 1
ATOM 674 O O . VAL A 1 81 ? 9.113 -5.573 -2.986 1.00 84.94 81 VAL A O 1
ATOM 677 N N . GLU A 1 82 ? 10.556 -7.225 -2.514 1.00 87.25 82 GLU A N 1
ATOM 678 C CA . GLU A 1 82 ? 10.501 -7.133 -1.056 1.00 87.25 82 GLU A CA 1
ATOM 679 C C . GLU A 1 82 ? 10.783 -5.724 -0.530 1.00 87.25 82 GLU A C 1
ATOM 681 O O . GLU A 1 82 ? 10.087 -5.288 0.382 1.00 87.25 82 GLU A O 1
ATOM 686 N N . ASP A 1 83 ? 11.705 -4.977 -1.146 1.00 87.19 83 ASP A N 1
ATOM 687 C CA . ASP A 1 83 ? 12.044 -3.615 -0.713 1.00 87.19 83 ASP A CA 1
ATOM 688 C C . ASP A 1 83 ? 10.847 -2.661 -0.851 1.00 87.19 83 ASP A C 1
ATOM 690 O O . ASP A 1 83 ? 10.546 -1.876 0.050 1.00 87.19 83 ASP A O 1
ATOM 694 N N . TYR A 1 84 ? 10.097 -2.776 -1.951 1.00 89.38 84 TYR A N 1
ATOM 695 C CA . TYR A 1 84 ? 8.901 -1.965 -2.183 1.00 89.38 84 TYR A CA 1
ATOM 696 C C . TYR A 1 84 ? 7.720 -2.417 -1.320 1.00 89.38 84 TYR A C 1
ATOM 698 O O . TYR A 1 84 ? 6.942 -1.577 -0.876 1.00 89.38 84 TYR A O 1
ATOM 706 N N . LEU A 1 85 ? 7.596 -3.718 -1.037 1.00 91.44 85 LEU A N 1
ATOM 707 C CA . LEU A 1 85 ? 6.586 -4.232 -0.104 1.00 91.44 85 LEU A CA 1
ATOM 708 C C . LEU A 1 85 ? 6.870 -3.777 1.333 1.00 91.44 85 LEU A C 1
ATOM 710 O O . LEU A 1 85 ? 5.946 -3.414 2.058 1.00 91.44 85 LEU A O 1
ATOM 714 N N . ALA A 1 86 ? 8.138 -3.760 1.747 1.00 91.81 86 ALA A N 1
ATOM 715 C CA . ALA A 1 86 ? 8.550 -3.245 3.047 1.00 91.81 86 ALA A CA 1
ATOM 716 C C . ALA A 1 86 ? 8.284 -1.737 3.157 1.00 91.81 86 ALA A C 1
ATOM 718 O O . ALA A 1 86 ? 7.680 -1.297 4.135 1.00 91.81 86 ALA A O 1
ATOM 719 N N . ALA A 1 87 ? 8.650 -0.961 2.130 1.00 91.12 87 ALA A N 1
ATOM 720 C CA . ALA A 1 87 ? 8.340 0.465 2.070 1.00 91.12 87 ALA A CA 1
ATOM 721 C C . ALA A 1 87 ? 6.826 0.716 2.147 1.00 91.12 87 ALA A C 1
ATOM 723 O O . ALA A 1 87 ? 6.384 1.527 2.956 1.00 91.12 87 ALA A O 1
ATOM 724 N N . ALA A 1 88 ? 6.026 -0.039 1.388 1.00 93.75 88 ALA A N 1
ATOM 725 C CA . ALA A 1 88 ? 4.570 0.054 1.414 1.00 93.75 88 ALA A CA 1
ATOM 726 C C . ALA A 1 88 ? 3.986 -0.224 2.806 1.00 93.75 88 ALA A C 1
ATOM 728 O O . ALA A 1 88 ? 3.143 0.541 3.268 1.00 93.75 88 ALA A O 1
ATOM 729 N N . ARG A 1 89 ? 4.463 -1.263 3.508 1.00 93.25 89 ARG A N 1
ATOM 730 C CA . ARG A 1 89 ? 4.047 -1.547 4.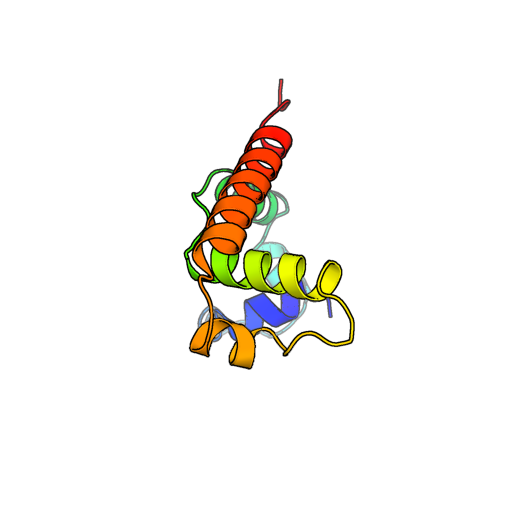893 1.00 93.25 89 ARG A CA 1
ATOM 731 C C . ARG A 1 89 ? 4.341 -0.374 5.821 1.00 93.25 89 ARG A C 1
ATOM 733 O O . ARG A 1 89 ? 3.453 0.054 6.545 1.00 93.25 89 ARG A O 1
ATOM 740 N N . VAL A 1 90 ? 5.553 0.181 5.766 1.00 92.31 90 VAL A N 1
ATOM 741 C CA . VAL A 1 90 ? 5.935 1.333 6.600 1.00 92.31 90 VAL A CA 1
ATOM 742 C C . VAL A 1 90 ? 5.059 2.547 6.294 1.00 92.31 90 VAL A C 1
ATOM 744 O O . VAL A 1 90 ? 4.564 3.187 7.218 1.00 92.31 90 VAL A O 1
ATOM 747 N N . THR A 1 91 ? 4.827 2.853 5.016 1.00 90.38 91 THR A N 1
ATOM 748 C CA . THR A 1 91 ? 3.994 3.992 4.613 1.00 90.38 91 THR A CA 1
ATOM 749 C C . THR A 1 91 ? 2.541 3.822 5.049 1.00 90.38 91 THR A C 1
ATOM 751 O O . THR A 1 91 ? 1.963 4.764 5.584 1.00 90.38 91 THR A O 1
ATOM 754 N N . LEU A 1 92 ? 1.956 2.634 4.867 1.00 89.06 92 LEU A N 1
ATOM 755 C CA . LEU A 1 92 ? 0.576 2.355 5.271 1.00 89.06 92 LEU A CA 1
ATOM 756 C C . LEU A 1 92 ? 0.418 2.380 6.795 1.00 89.06 92 LEU A C 1
ATOM 758 O O . LEU A 1 92 ? -0.537 2.970 7.288 1.00 89.06 92 LEU A O 1
ATOM 762 N N . THR A 1 93 ? 1.376 1.832 7.547 1.00 87.25 93 THR A N 1
ATOM 763 C CA . THR A 1 93 ? 1.381 1.925 9.014 1.00 87.25 93 THR A CA 1
ATOM 764 C C . THR A 1 93 ? 1.531 3.369 9.486 1.00 87.25 93 THR A C 1
ATOM 766 O O . THR A 1 93 ? 0.826 3.781 10.397 1.00 87.25 93 THR A O 1
ATOM 769 N N . ALA A 1 94 ? 2.401 4.169 8.864 1.00 86.06 94 ALA A N 1
ATOM 770 C CA . ALA A 1 94 ? 2.543 5.582 9.209 1.00 86.06 94 ALA A CA 1
ATOM 771 C C . ALA A 1 94 ? 1.264 6.379 8.904 1.00 86.06 94 ALA A C 1
ATOM 773 O O . ALA A 1 94 ? 0.844 7.193 9.722 1.00 86.06 94 ALA A O 1
ATOM 774 N N . ALA A 1 95 ? 0.626 6.122 7.758 1.00 83.88 95 ALA A N 1
ATOM 775 C CA . ALA A 1 95 ? -0.648 6.737 7.396 1.00 83.88 95 ALA A CA 1
ATOM 776 C C . ALA A 1 95 ? -1.762 6.350 8.378 1.00 83.88 95 ALA A C 1
ATOM 778 O O . ALA A 1 95 ? -2.509 7.220 8.814 1.00 83.88 95 ALA A O 1
ATOM 779 N N . ARG A 1 96 ? -1.822 5.072 8.775 1.00 79.50 96 ARG A N 1
ATOM 780 C CA . ARG A 1 96 ? -2.726 4.577 9.817 1.00 79.50 96 ARG A CA 1
ATOM 781 C C . ARG A 1 96 ? -2.479 5.278 11.148 1.00 79.50 96 ARG A C 1
ATOM 783 O O . ARG A 1 96 ? -3.395 5.901 11.662 1.00 79.50 96 ARG A O 1
ATOM 790 N N . ASN A 1 97 ? -1.245 5.244 11.653 1.00 80.88 97 ASN A N 1
ATOM 791 C CA . ASN A 1 97 ? -0.884 5.893 12.914 1.00 80.88 97 ASN A CA 1
ATOM 792 C C . ASN A 1 97 ? -1.255 7.378 12.896 1.00 80.88 97 ASN A C 1
ATOM 794 O O . ASN A 1 97 ? -1.735 7.900 13.895 1.00 80.88 97 ASN A O 1
ATOM 798 N N . LYS A 1 98 ? -1.079 8.048 11.749 1.00 78.69 98 LYS A N 1
ATOM 799 C CA . LYS A 1 98 ? -1.452 9.452 11.603 1.00 78.69 98 LYS A CA 1
ATOM 800 C C . LYS A 1 98 ? -2.962 9.678 11.556 1.00 78.69 98 LYS A C 1
ATOM 802 O O . LYS A 1 98 ? -3.425 10.684 12.072 1.00 78.69 98 LYS A O 1
ATOM 807 N N . ALA A 1 99 ? -3.715 8.770 10.942 1.00 70.12 99 ALA A N 1
ATOM 808 C CA . ALA A 1 99 ? -5.175 8.813 10.935 1.00 70.12 99 ALA A CA 1
ATOM 809 C C . ALA A 1 99 ? -5.776 8.535 12.325 1.00 70.12 99 ALA A C 1
ATOM 811 O O . ALA A 1 99 ? -6.886 8.980 12.594 1.00 70.12 99 ALA A O 1
ATOM 812 N N . THR A 1 100 ? -5.045 7.820 13.187 1.00 68.56 100 THR A N 1
ATOM 813 C CA . THR A 1 100 ? -5.434 7.503 14.572 1.00 68.56 100 THR A CA 1
ATOM 814 C C . THR A 1 100 ? -4.864 8.482 15.609 1.00 68.56 100 THR A C 1
ATOM 816 O O . THR A 1 100 ? -5.281 8.461 16.763 1.00 68.56 100 THR A O 1
ATOM 819 N N . GLU A 1 101 ? -3.896 9.325 15.231 1.00 67.81 101 GLU A N 1
ATOM 820 C CA . GLU A 1 101 ? -3.406 10.431 16.063 1.00 67.81 101 GLU A CA 1
ATOM 821 C C . GLU A 1 101 ? -4.451 11.565 16.057 1.00 67.81 101 GLU A C 1
ATOM 823 O O . GLU A 1 101 ? -4.597 12.263 15.057 1.00 67.81 101 GLU A O 1
ATOM 828 N N . GLU A 1 102 ? -5.124 11.739 17.202 1.00 47.41 102 GLU A N 1
ATOM 829 C CA . GLU A 1 102 ? -6.122 12.770 17.563 1.00 47.41 102 GLU A CA 1
ATOM 830 C C . GLU A 1 102 ? -7.574 12.560 17.079 1.00 47.41 102 GLU A C 1
ATOM 832 O O . GLU A 1 102 ? -8.115 13.273 16.235 1.00 47.41 102 GLU A O 1
ATOM 837 N N . THR A 1 103 ? -8.255 11.641 17.771 1.00 46.00 103 THR A N 1
ATOM 838 C CA . THR A 1 103 ? -9.579 11.905 18.370 1.00 46.00 103 THR A CA 1
ATOM 839 C C . THR A 1 103 ? -9.435 12.081 19.894 1.00 46.00 103 THR A C 1
ATOM 841 O O . THR A 1 103 ? -10.004 11.299 20.655 1.00 46.00 103 THR A O 1
ATOM 844 N N . GLU A 1 104 ? -8.633 13.053 20.346 1.00 34.09 104 GLU A N 1
ATOM 845 C CA . GLU A 1 104 ? -8.579 13.525 21.748 1.00 34.09 104 GLU A CA 1
ATOM 846 C C . GLU A 1 104 ? -8.906 15.021 21.828 1.00 34.09 104 GLU A C 1
ATOM 848 O O . GLU A 1 104 ? -8.482 15.769 20.918 1.00 34.09 104 GLU A O 1
#

Mean predicted aligned error: 13.88 Å

pLDDT: mean 70.53, std 18.58, range [34.09, 93.75]

Foldseek 3Di:
DDPVVVVCCVPCVPVPPPPDDPDPVVVCVVDPVVNVVVVVLVVLPDQDDPVQLVVQLQVVCVVPPDPPDDHPVVCVVPHDSPVSSVVSNVVSVVVSVVVVPDPD